Protein AF-A0A482TGQ6-F1 (afdb_monomer_lite)

Secondary structure (DSSP, 8-state):
-PPPPEEEEE--TTTTHHHHHHHHTTT-EEEEESSHHHHHHHTTSS--SEEEE--EEE-TTS-EEE--

Radius of gyration: 13.21 Å; chains: 1; bounding box: 28×24×42 Å

Organism: Haloarcula hispanica (NCBI:txid51589)

pLDDT: mean 77.7, std 12.78, range [35.12, 91.38]

Sequence (68 aa):
MKSQPTVLFVRSPSQDRAAISMLRDSDLTVHEFDGVRDLECALGDYDTDCVVTNCEVENPDGTQYLGG

Structure (mmCIF, N/CA/C/O backbone):
data_AF-A0A482TGQ6-F1
#
_entry.id   AF-A0A482TGQ6-F1
#
loop_
_atom_site.group_PDB
_atom_site.id
_atom_site.type_symbol
_atom_site.label_atom_id
_atom_site.label_alt_id
_atom_site.label_comp_id
_atom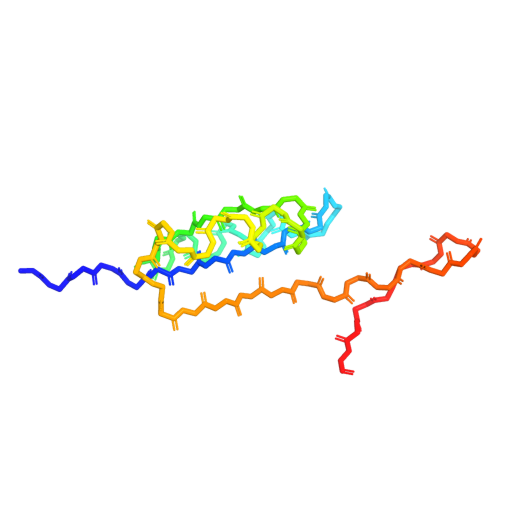_site.label_asym_id
_atom_site.label_entity_id
_atom_site.label_seq_id
_atom_site.pdbx_PDB_ins_code
_atom_site.Cartn_x
_atom_site.Cartn_y
_atom_site.Cartn_z
_atom_site.occupancy
_atom_site.B_iso_or_equiv
_atom_site.auth_seq_id
_atom_site.auth_comp_id
_atom_site.auth_asym_id
_atom_site.auth_atom_id
_atom_site.pdbx_PDB_model_num
ATOM 1 N N . MET A 1 1 ? -14.909 2.023 21.025 1.00 50.56 1 MET A N 1
ATOM 2 C CA . MET A 1 1 ? -13.939 2.829 20.251 1.00 50.56 1 MET A CA 1
ATOM 3 C C . MET A 1 1 ? -14.159 2.502 18.787 1.00 50.56 1 MET A C 1
ATOM 5 O O . MET A 1 1 ? -14.370 1.332 18.497 1.00 50.56 1 MET A O 1
ATOM 9 N N . LYS A 1 2 ? -14.202 3.497 17.892 1.00 59.16 2 LYS A N 1
ATOM 10 C CA . LYS A 1 2 ? -14.126 3.212 16.452 1.00 59.16 2 LYS A CA 1
ATOM 11 C C . LYS A 1 2 ? -12.703 2.735 16.160 1.00 59.16 2 LYS A C 1
ATOM 13 O O . LYS A 1 2 ? -11.770 3.347 16.675 1.00 59.16 2 LYS A O 1
ATOM 18 N N . SER A 1 3 ? -12.564 1.641 15.414 1.00 78.06 3 SER A N 1
ATOM 19 C CA . SER A 1 3 ? -11.262 1.239 14.879 1.00 78.06 3 SER A CA 1
ATOM 20 C C . SER A 1 3 ? -10.740 2.351 13.969 1.00 78.06 3 SER A C 1
ATOM 22 O O . SER A 1 3 ? -11.544 3.037 13.329 1.00 78.06 3 SER A O 1
ATOM 24 N N . GLN A 1 4 ? -9.424 2.568 13.959 1.00 84.75 4 GLN A N 1
ATOM 25 C CA . GLN A 1 4 ? -8.808 3.444 12.965 1.00 84.75 4 GLN A CA 1
ATOM 26 C C . GLN A 1 4 ? -9.045 2.848 11.569 1.00 84.75 4 GLN A C 1
ATOM 28 O O . GLN A 1 4 ? -9.053 1.619 11.459 1.00 84.75 4 GLN A O 1
ATOM 33 N N . PRO A 1 5 ? -9.249 3.676 10.530 1.00 89.8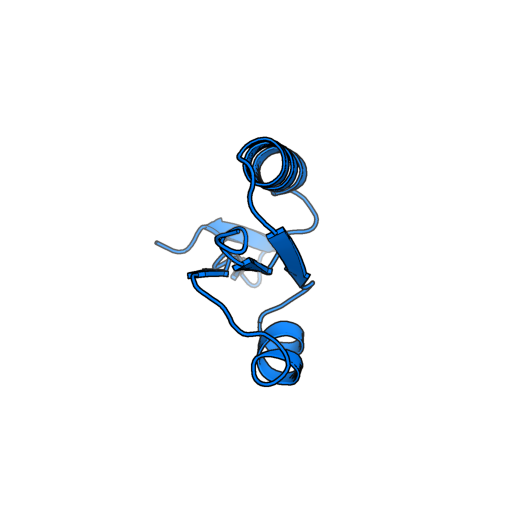1 5 PRO A N 1
ATOM 34 C CA . PRO A 1 5 ? -9.402 3.169 9.177 1.00 89.81 5 PRO A CA 1
ATOM 35 C C . PRO A 1 5 ? -8.150 2.414 8.723 1.00 89.81 5 PRO A C 1
ATOM 37 O O . PRO A 1 5 ? -7.024 2.859 8.984 1.00 89.81 5 PRO A O 1
ATOM 40 N N . THR A 1 6 ? -8.351 1.301 8.026 1.00 91.25 6 THR A N 1
ATOM 41 C CA . THR A 1 6 ? -7.275 0.459 7.495 1.00 91.25 6 THR A CA 1
ATOM 42 C C . THR A 1 6 ? -7.006 0.801 6.032 1.00 91.25 6 THR A C 1
ATOM 44 O O . THR A 1 6 ? -7.906 0.760 5.190 1.00 91.25 6 THR A O 1
ATOM 47 N N . VAL A 1 7 ? -5.745 1.100 5.723 1.00 91.06 7 VAL A N 1
ATOM 48 C CA . VAL A 1 7 ? -5.241 1.372 4.377 1.00 91.06 7 VAL A CA 1
ATOM 49 C C . VAL A 1 7 ? -4.230 0.301 3.984 1.00 91.06 7 VAL A C 1
ATOM 51 O O . VAL A 1 7 ? -3.212 0.123 4.656 1.00 91.06 7 VAL A O 1
ATOM 54 N N . LEU A 1 8 ? -4.481 -0.377 2.865 1.00 90.88 8 LEU A N 1
ATOM 55 C CA . LEU A 1 8 ? -3.487 -1.231 2.213 1.00 90.88 8 LEU A CA 1
ATOM 56 C C . LEU A 1 8 ? -2.770 -0.408 1.140 1.00 90.88 8 LEU A C 1
ATOM 58 O O . LEU A 1 8 ? -3.419 0.149 0.255 1.00 90.88 8 LEU A O 1
ATOM 62 N N . PHE A 1 9 ? -1.448 -0.308 1.226 1.00 89.38 9 PHE A N 1
ATOM 63 C CA . PHE A 1 9 ? -0.629 0.549 0.376 1.00 89.38 9 PHE A CA 1
ATOM 64 C C . PHE A 1 9 ? 0.415 -0.283 -0.373 1.00 89.38 9 PHE A C 1
ATOM 66 O O . PHE A 1 9 ? 1.305 -0.868 0.244 1.00 89.38 9 PHE A O 1
ATOM 73 N N . VAL A 1 10 ? 0.339 -0.323 -1.703 1.00 86.75 10 VAL A N 1
ATOM 74 C CA . VAL A 1 10 ? 1.399 -0.918 -2.533 1.00 86.75 10 VAL A CA 1
ATOM 75 C C . VAL A 1 10 ? 2.479 0.130 -2.753 1.00 86.75 10 VAL A C 1
ATOM 77 O O . VAL A 1 10 ? 2.221 1.146 -3.399 1.00 86.75 10 VAL A O 1
ATOM 80 N N . ARG A 1 11 ? 3.668 -0.107 -2.193 1.00 81.81 11 ARG A N 1
ATOM 81 C CA . ARG A 1 11 ? 4.771 0.854 -2.177 1.00 81.81 11 ARG A CA 1
ATOM 82 C C . ARG A 1 11 ? 5.679 0.724 -3.394 1.00 81.81 11 ARG A C 1
ATOM 84 O O . ARG A 1 11 ? 6.112 -0.365 -3.753 1.00 81.81 11 ARG A O 1
ATOM 91 N N . SER A 1 12 ? 6.070 1.871 -3.924 1.00 73.50 12 SER A N 1
ATOM 92 C CA . SER A 1 12 ? 7.284 2.055 -4.702 1.00 73.50 12 SER A CA 1
ATOM 93 C C . SER A 1 12 ? 8.499 2.071 -3.773 1.00 73.50 12 SER A C 1
ATOM 95 O O . SER A 1 12 ? 8.534 2.861 -2.818 1.00 73.50 12 SER A O 1
ATOM 97 N N . PRO A 1 13 ? 9.549 1.279 -4.051 1.00 67.88 13 PRO A N 1
ATOM 98 C CA . PRO A 1 13 ? 10.785 1.292 -3.273 1.00 67.88 13 PRO A CA 1
ATOM 99 C C . PRO A 1 13 ? 11.475 2.662 -3.224 1.00 67.88 13 PRO A C 1
ATOM 101 O O . PRO A 1 13 ? 12.246 2.922 -2.298 1.00 67.88 13 PRO A O 1
ATOM 104 N N . SER A 1 14 ? 11.234 3.526 -4.217 1.00 66.94 14 SER A N 1
ATOM 105 C CA . SER A 1 14 ? 12.009 4.754 -4.410 1.00 66.94 14 SER A CA 1
ATOM 106 C C . SER A 1 14 ? 11.280 6.043 -4.011 1.00 66.94 14 SER A C 1
ATOM 108 O O . SER A 1 14 ? 11.958 7.017 -3.679 1.00 66.94 14 SER A O 1
ATOM 110 N N . GLN A 1 15 ? 9.939 6.067 -3.977 1.00 68.06 15 GLN A N 1
ATOM 111 C CA . GLN A 1 15 ? 9.183 7.329 -3.860 1.00 68.06 15 GLN A CA 1
ATOM 112 C C . GLN A 1 15 ? 8.262 7.439 -2.635 1.00 68.06 15 GLN A C 1
ATOM 114 O O . GLN A 1 15 ? 8.007 8.546 -2.158 1.00 68.06 15 GLN A O 1
ATOM 119 N N . ASP A 1 16 ? 7.827 6.326 -2.040 1.00 74.94 16 ASP A N 1
ATOM 120 C CA . ASP A 1 16 ? 6.634 6.375 -1.175 1.00 74.94 16 ASP A CA 1
ATOM 121 C C . ASP A 1 16 ? 6.907 6.533 0.319 1.00 74.94 16 ASP A C 1
ATOM 123 O O . ASP A 1 16 ? 5.984 6.667 1.124 1.00 74.94 16 ASP A O 1
ATOM 127 N N . ARG A 1 17 ? 8.177 6.594 0.727 1.00 78.25 17 ARG A N 1
ATOM 128 C CA . ARG A 1 17 ? 8.542 6.643 2.150 1.00 78.25 17 ARG A CA 1
ATOM 129 C C . ARG A 1 17 ? 7.957 7.864 2.876 1.00 78.25 17 ARG A C 1
ATOM 131 O O . ARG A 1 17 ? 7.558 7.752 4.033 1.00 78.25 17 ARG A O 1
ATOM 138 N N . ALA A 1 18 ? 7.889 9.015 2.204 1.00 81.88 18 ALA A N 1
ATOM 139 C CA . ALA A 1 18 ? 7.295 10.231 2.761 1.00 81.88 18 ALA A CA 1
ATOM 140 C C . ALA A 1 18 ? 5.758 10.155 2.822 1.00 81.88 18 ALA A C 1
ATOM 142 O O . ALA A 1 18 ? 5.171 10.537 3.834 1.00 81.88 18 ALA A O 1
ATOM 143 N N . ALA A 1 19 ? 5.116 9.613 1.782 1.00 82.31 19 ALA A N 1
ATOM 144 C CA . ALA A 1 19 ? 3.665 9.437 1.734 1.00 82.31 19 ALA A CA 1
ATOM 145 C C . ALA A 1 19 ? 3.178 8.472 2.827 1.00 82.31 19 ALA A C 1
ATOM 147 O O . ALA A 1 19 ? 2.233 8.774 3.553 1.00 82.31 19 ALA A O 1
ATOM 148 N N . ILE A 1 20 ? 3.882 7.354 3.020 1.00 83.69 20 ILE A N 1
ATOM 149 C CA . ILE A 1 20 ? 3.570 6.365 4.060 1.00 83.69 20 ILE A CA 1
ATOM 150 C C . ILE A 1 20 ? 3.735 6.963 5.463 1.00 83.69 20 ILE A C 1
ATOM 152 O O . ILE A 1 20 ? 2.903 6.714 6.334 1.00 83.69 20 ILE A O 1
ATOM 156 N N . SER A 1 21 ? 4.774 7.778 5.690 1.00 84.62 21 SER A N 1
ATOM 157 C CA . SER A 1 21 ? 4.945 8.492 6.965 1.00 84.62 21 SER A CA 1
ATOM 158 C C . SER A 1 21 ? 3.757 9.413 7.247 1.00 84.62 21 SER A C 1
ATOM 160 O O . SER A 1 21 ? 3.185 9.351 8.329 1.00 84.62 21 SER A O 1
ATOM 162 N N . MET A 1 22 ? 3.334 10.202 6.255 1.00 87.50 22 MET A N 1
ATOM 163 C CA . MET A 1 22 ? 2.184 11.100 6.387 1.00 87.50 22 MET A CA 1
ATOM 164 C C . MET A 1 22 ? 0.881 10.342 6.694 1.00 87.50 22 MET A C 1
ATOM 166 O O . MET A 1 22 ? 0.092 10.790 7.527 1.00 87.50 22 MET A O 1
ATOM 170 N N . LEU A 1 23 ? 0.645 9.197 6.043 1.00 86.38 23 LEU A N 1
ATOM 171 C CA . LEU A 1 23 ? -0.543 8.375 6.301 1.00 86.38 23 LEU A CA 1
ATOM 172 C C . LEU A 1 23 ? -0.552 7.832 7.735 1.00 86.38 23 LEU A C 1
ATOM 174 O O . LEU A 1 23 ? -1.583 7.885 8.400 1.00 86.38 23 LEU A O 1
ATOM 178 N N . ARG A 1 24 ? 0.599 7.368 8.235 1.00 86.62 24 ARG A N 1
ATOM 179 C CA . ARG A 1 24 ? 0.741 6.887 9.619 1.00 86.62 24 ARG A CA 1
ATOM 180 C C . ARG A 1 24 ? 0.502 7.981 10.655 1.00 86.62 24 ARG A C 1
ATOM 182 O O . ARG A 1 24 ? -0.116 7.712 11.680 1.00 86.62 24 ARG A O 1
ATOM 189 N N . ASP A 1 25 ? 0.931 9.206 10.367 1.00 91.31 25 ASP A N 1
ATOM 190 C CA . ASP A 1 25 ? 0.712 10.361 11.245 1.00 91.31 25 ASP A CA 1
ATOM 191 C C . ASP A 1 25 ? -0.761 10.825 11.265 1.00 91.31 25 ASP A C 1
ATOM 193 O O . ASP A 1 25 ? -1.146 11.630 12.111 1.00 91.31 25 ASP A O 1
ATOM 197 N N . SER A 1 26 ? -1.600 10.316 10.353 1.00 87.12 26 SER A N 1
ATOM 198 C CA . SER A 1 26 ? -3.006 10.713 10.181 1.00 87.12 26 SER A CA 1
ATOM 199 C C . SER A 1 26 ? -4.009 9.801 10.908 1.00 87.12 26 SER A C 1
ATOM 201 O O . SER A 1 26 ? -5.172 9.740 10.512 1.00 87.12 26 SER A O 1
ATOM 203 N N . ASP A 1 27 ? -3.579 9.087 11.954 1.00 88.50 27 ASP A N 1
ATOM 204 C CA . ASP A 1 27 ? -4.400 8.114 12.701 1.00 88.50 27 ASP A CA 1
ATOM 205 C C . ASP A 1 27 ? -4.990 6.991 11.816 1.00 88.50 27 ASP A C 1
ATOM 207 O O . ASP A 1 27 ? -6.117 6.531 12.022 1.00 88.50 27 ASP A O 1
ATOM 211 N N . LEU A 1 28 ? -4.220 6.533 10.822 1.00 90.19 28 LEU A N 1
ATOM 212 C CA . LEU A 1 28 ? -4.571 5.413 9.944 1.00 90.19 28 LEU A CA 1
ATOM 213 C C . LEU A 1 28 ? -3.734 4.175 10.274 1.00 90.19 28 LEU A C 1
ATOM 215 O O . LEU A 1 28 ? -2.530 4.264 10.529 1.00 90.19 28 LEU A O 1
ATOM 219 N N . THR A 1 29 ? -4.350 2.999 10.177 1.00 91.38 29 THR A N 1
ATOM 220 C CA . THR A 1 29 ? -3.605 1.735 10.159 1.00 91.38 29 THR A CA 1
ATOM 221 C C . THR A 1 29 ? -3.133 1.477 8.732 1.00 91.38 29 THR A C 1
ATOM 223 O O . THR A 1 29 ? -3.954 1.294 7.842 1.00 91.38 29 THR A O 1
ATOM 226 N N . VAL A 1 30 ? -1.817 1.482 8.496 1.00 90.69 30 VAL A N 1
ATOM 227 C CA . VAL A 1 30 ? -1.234 1.325 7.150 1.00 90.69 30 VAL A CA 1
ATOM 228 C C . VAL A 1 30 ? -0.470 0.006 7.042 1.00 90.69 30 VAL A C 1
ATOM 230 O O . VAL A 1 30 ? 0.512 -0.197 7.766 1.00 90.69 30 VAL A O 1
ATOM 233 N N . HIS A 1 31 ? -0.877 -0.849 6.103 1.00 90.62 31 HIS A N 1
ATOM 234 C CA . HIS A 1 31 ? -0.160 -2.066 5.714 1.00 90.62 31 HIS A CA 1
ATOM 235 C C . HIS A 1 31 ? 0.516 -1.866 4.359 1.00 90.62 31 HIS A C 1
ATOM 237 O O . HIS A 1 31 ? -0.129 -1.465 3.395 1.00 90.62 31 HIS A O 1
ATOM 243 N N . GLU A 1 32 ? 1.818 -2.127 4.297 1.00 89.31 32 GLU A N 1
ATOM 244 C CA . GLU A 1 32 ? 2.641 -1.916 3.104 1.00 89.31 32 GLU A CA 1
ATOM 245 C C . GLU A 1 32 ? 2.858 -3.235 2.350 1.00 89.31 32 GLU A C 1
ATOM 247 O O . GLU A 1 32 ? 3.131 -4.260 2.975 1.00 89.31 32 GLU A O 1
ATOM 252 N N . PHE A 1 33 ? 2.804 -3.187 1.019 1.00 86.81 33 PHE A N 1
ATOM 253 C CA . PHE A 1 33 ? 3.051 -4.324 0.127 1.00 86.81 33 PHE A CA 1
ATOM 254 C C . PHE A 1 33 ? 4.032 -3.935 -0.977 1.00 86.81 33 PHE A C 1
ATOM 256 O O . PHE A 1 33 ? 3.945 -2.830 -1.506 1.00 86.81 33 PHE A O 1
ATOM 263 N N . ASP A 1 34 ? 4.930 -4.842 -1.361 1.00 81.69 34 ASP A N 1
ATOM 264 C CA . ASP A 1 34 ? 5.968 -4.576 -2.373 1.00 81.69 34 ASP A CA 1
ATOM 265 C C . ASP A 1 34 ? 5.435 -4.620 -3.811 1.00 81.69 34 ASP A C 1
ATOM 267 O O . ASP A 1 34 ? 6.097 -4.173 -4.744 1.00 81.69 34 ASP A O 1
ATOM 271 N N . GLY A 1 35 ? 4.222 -5.135 -4.000 1.00 79.56 35 GLY A N 1
ATOM 272 C CA . GLY A 1 35 ? 3.569 -5.186 -5.296 1.00 79.56 35 GLY A CA 1
ATOM 273 C C . GLY A 1 35 ? 2.105 -5.591 -5.194 1.00 79.56 35 GLY A C 1
ATOM 274 O O . 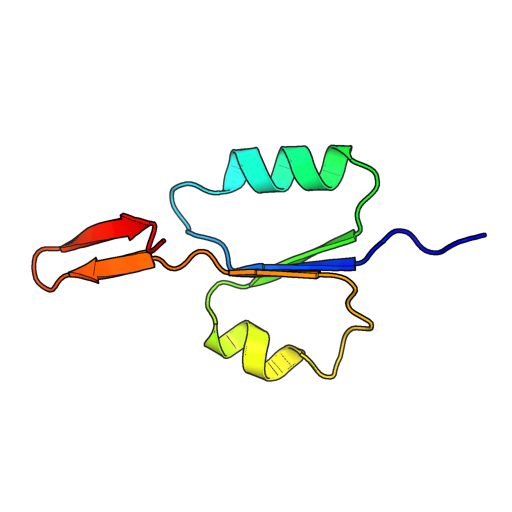GLY A 1 35 ? 1.637 -6.099 -4.173 1.00 79.56 35 GLY A O 1
ATOM 275 N N . VAL A 1 36 ? 1.383 -5.413 -6.303 1.00 81.56 36 VAL A N 1
ATOM 276 C CA . VAL A 1 36 ? -0.034 -5.801 -6.416 1.00 81.56 36 VAL A CA 1
ATOM 2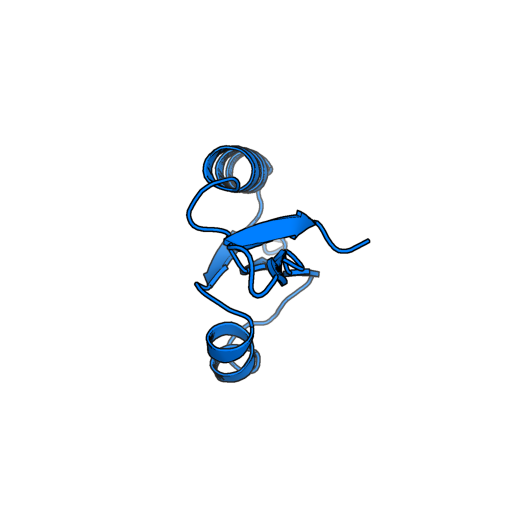77 C C . VAL A 1 36 ? -0.222 -7.293 -6.140 1.00 81.56 36 VAL A C 1
ATOM 279 O O . VAL A 1 36 ? -1.224 -7.686 -5.559 1.00 81.56 36 VAL A O 1
ATOM 282 N N . ARG A 1 37 ? 0.764 -8.129 -6.481 1.00 80.62 37 ARG A N 1
ATOM 283 C CA . ARG A 1 37 ? 0.701 -9.575 -6.250 1.00 80.62 37 ARG A CA 1
ATOM 284 C C . ARG A 1 37 ? 0.667 -9.950 -4.768 1.00 80.62 37 ARG A C 1
ATOM 286 O O . ARG A 1 37 ? -0.080 -10.849 -4.393 1.00 80.62 37 ARG A O 1
ATOM 293 N N . ASP A 1 38 ? 1.449 -9.267 -3.939 1.00 83.62 38 ASP A N 1
ATOM 294 C CA . ASP A 1 38 ? 1.482 -9.528 -2.497 1.00 83.62 38 ASP A CA 1
ATOM 295 C C . ASP A 1 38 ? 0.194 -9.031 -1.837 1.00 83.62 38 ASP A C 1
ATOM 297 O O . ASP A 1 38 ? -0.372 -9.707 -0.979 1.00 83.62 38 ASP A O 1
ATOM 301 N N . LEU A 1 39 ? -0.318 -7.894 -2.317 1.00 86.69 39 LEU A N 1
ATOM 302 C CA . LEU A 1 39 ? -1.626 -7.371 -1.939 1.00 86.69 39 LEU A CA 1
ATOM 303 C C . LEU A 1 39 ? -2.756 -8.354 -2.300 1.00 86.69 39 LEU A C 1
ATOM 305 O O . LEU A 1 39 ? -3.597 -8.643 -1.454 1.00 86.69 39 LEU A O 1
ATOM 309 N N . GLU A 1 40 ? -2.773 -8.898 -3.522 1.00 84.81 40 GLU A N 1
ATOM 310 C CA . GLU A 1 40 ? -3.760 -9.900 -3.960 1.00 84.81 40 GLU A CA 1
ATOM 311 C C . GLU A 1 40 ? -3.782 -11.118 -3.031 1.00 84.81 40 GLU A C 1
ATOM 313 O O . GLU A 1 40 ? -4.855 -11.618 -2.696 1.00 84.81 40 GLU A O 1
ATOM 318 N N . CYS A 1 41 ? -2.606 -11.586 -2.600 1.00 84.50 41 CYS A N 1
ATOM 319 C CA . CYS A 1 41 ? -2.497 -12.737 -1.707 1.00 84.50 41 CYS A CA 1
ATOM 320 C C . CYS A 1 41 ? -3.076 -12.464 -0.314 1.00 84.50 41 CYS A C 1
ATOM 322 O O . CYS A 1 41 ? -3.560 -13.399 0.319 1.00 84.50 41 CYS A O 1
ATOM 324 N N . ALA A 1 42 ? -3.033 -11.214 0.151 1.00 85.19 42 ALA A N 1
ATOM 325 C CA . ALA A 1 42 ? -3.386 -10.842 1.517 1.00 85.19 42 ALA A CA 1
ATOM 326 C C . ALA A 1 42 ? -4.731 -10.101 1.639 1.00 85.19 42 ALA A C 1
ATOM 328 O O . ALA A 1 42 ? -5.177 -9.810 2.745 1.00 85.19 42 ALA A O 1
ATOM 329 N N . LEU A 1 43 ? -5.408 -9.794 0.527 1.00 82.81 43 LEU A N 1
ATOM 330 C CA . LEU A 1 43 ? -6.626 -8.969 0.506 1.00 82.81 43 LEU A CA 1
ATOM 331 C C . LEU A 1 43 ? -7.776 -9.540 1.356 1.00 82.81 43 LEU A C 1
ATOM 333 O O . LEU A 1 43 ? -8.642 -8.796 1.803 1.00 82.81 43 LEU A O 1
ATOM 337 N N . GLY A 1 44 ? -7.786 -10.859 1.576 1.00 82.81 44 GLY A N 1
ATOM 338 C CA . GLY A 1 44 ? -8.761 -11.548 2.426 1.00 82.81 44 GLY A CA 1
ATOM 339 C C . GLY A 1 44 ? -8.442 -11.525 3.924 1.00 82.81 44 GLY A C 1
ATOM 340 O O . GLY A 1 44 ? -9.304 -11.892 4.721 1.00 82.81 44 GLY A O 1
ATOM 341 N N . ASP A 1 45 ? -7.241 -11.091 4.309 1.00 87.56 45 ASP A N 1
ATOM 342 C CA . ASP A 1 45 ? -6.768 -11.108 5.698 1.00 87.56 45 ASP A CA 1
ATOM 343 C C . ASP A 1 45 ? -7.064 -9.796 6.444 1.00 87.56 45 ASP A C 1
ATOM 345 O O . ASP A 1 45 ? -6.926 -9.733 7.668 1.00 87.56 45 ASP A O 1
ATOM 349 N N . TYR A 1 46 ? -7.492 -8.750 5.727 1.00 84.25 46 TYR A N 1
ATOM 350 C CA . TYR A 1 46 ? -7.700 -7.409 6.273 1.00 84.25 46 TYR A CA 1
ATOM 351 C C . TYR A 1 46 ? -9.127 -6.907 6.053 1.00 84.25 46 TYR A C 1
ATOM 353 O O . TYR A 1 46 ? -9.616 -6.860 4.926 1.00 84.25 46 TYR A O 1
ATOM 361 N N . ASP A 1 47 ? -9.753 -6.414 7.124 1.00 82.81 47 ASP A N 1
ATOM 362 C CA . ASP A 1 47 ? -10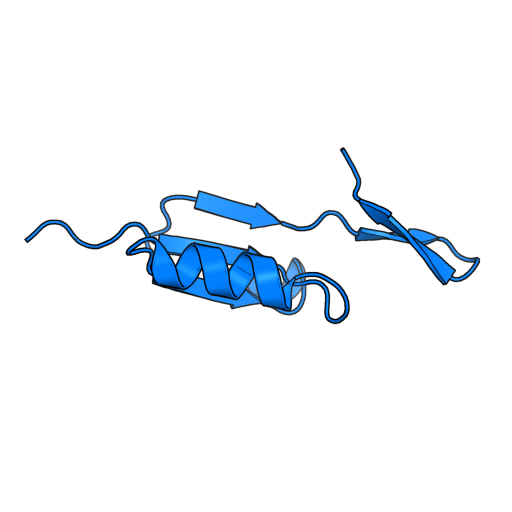.946 -5.568 7.025 1.00 82.81 47 ASP A CA 1
ATOM 363 C C . ASP A 1 47 ? -10.499 -4.158 6.604 1.00 82.81 47 ASP A C 1
ATOM 365 O O . ASP A 1 47 ? -9.993 -3.374 7.412 1.00 82.81 47 ASP A O 1
ATOM 369 N N . THR A 1 48 ? -10.545 -3.909 5.294 1.00 83.94 48 THR A N 1
ATOM 370 C CA . THR A 1 48 ? -9.910 -2.758 4.637 1.00 83.94 48 THR A CA 1
ATOM 371 C C . THR A 1 48 ? -10.931 -1.697 4.253 1.00 83.94 48 THR A C 1
ATOM 373 O O . THR A 1 48 ? -11.911 -1.997 3.574 1.00 83.94 48 THR A O 1
ATOM 376 N N . ASP A 1 49 ? -10.642 -0.437 4.585 1.00 85.38 49 ASP A N 1
ATOM 377 C CA . ASP A 1 49 ? -11.460 0.712 4.182 1.00 85.38 49 ASP A CA 1
ATOM 378 C C . ASP A 1 49 ? -10.990 1.331 2.856 1.00 85.38 49 ASP A C 1
ATOM 380 O O . ASP A 1 49 ? -11.787 1.917 2.121 1.00 85.38 49 ASP A O 1
ATOM 384 N N . CYS A 1 50 ? -9.690 1.236 2.544 1.00 86.19 50 CYS A N 1
ATOM 385 C CA . CYS A 1 50 ? -9.095 1.823 1.345 1.00 86.19 50 CYS A CA 1
ATOM 386 C C . CYS A 1 50 ? -7.880 1.029 0.842 1.00 86.19 50 CYS A C 1
ATOM 388 O O . CYS A 1 50 ? -7.033 0.593 1.624 1.00 86.19 50 CYS A O 1
ATOM 390 N N . VAL A 1 51 ? -7.762 0.906 -0.480 1.00 83.44 51 VAL A N 1
ATOM 391 C CA . VAL A 1 51 ? -6.578 0.363 -1.152 1.00 83.44 51 VAL A CA 1
ATOM 392 C C . VAL A 1 51 ? -5.942 1.471 -1.979 1.00 83.44 51 VAL A C 1
ATOM 394 O O . VAL A 1 51 ? -6.597 2.075 -2.828 1.00 83.44 51 VAL A O 1
ATOM 397 N N . VAL A 1 52 ? -4.657 1.717 -1.743 1.00 81.38 52 VAL A N 1
ATOM 398 C CA . VAL A 1 52 ? -3.836 2.645 -2.518 1.00 81.38 52 VAL A CA 1
ATOM 399 C C . VAL A 1 52 ? -2.788 1.830 -3.257 1.00 81.38 52 VAL A C 1
ATOM 401 O O . VAL A 1 52 ? -1.890 1.247 -2.653 1.00 81.38 52 VAL A O 1
ATOM 404 N N . THR A 1 53 ? -2.906 1.776 -4.577 1.00 75.12 53 THR A N 1
ATOM 405 C CA . THR A 1 53 ? -1.898 1.153 -5.431 1.00 75.12 53 THR A CA 1
ATOM 406 C C . THR A 1 53 ? -1.147 2.229 -6.178 1.00 75.12 53 THR A C 1
ATOM 408 O O . THR A 1 53 ? -1.761 2.997 -6.921 1.00 75.12 53 THR A O 1
ATOM 411 N N . ASN A 1 54 ? 0.173 2.265 -6.024 1.00 70.25 54 ASN A N 1
ATOM 412 C CA . ASN A 1 54 ? 0.983 3.058 -6.923 1.00 70.25 54 ASN A CA 1
ATOM 413 C C . ASN A 1 54 ? 1.067 2.317 -8.266 1.00 70.25 54 ASN A C 1
ATOM 415 O O . ASN A 1 54 ? 1.620 1.220 -8.348 1.00 70.25 54 ASN A O 1
ATOM 419 N N . CYS A 1 55 ? 0.444 2.866 -9.307 1.00 61.72 55 CYS A N 1
ATOM 420 C CA . CYS A 1 55 ? 0.485 2.296 -10.652 1.00 61.72 55 CYS A CA 1
ATOM 421 C C . CYS A 1 55 ? 1.809 2.677 -11.315 1.00 61.72 55 CYS A C 1
ATOM 423 O O . CYS A 1 55 ? 1.831 3.493 -12.234 1.00 61.72 55 CYS A O 1
ATOM 425 N N . GLU A 1 56 ? 2.920 2.130 -10.831 1.00 63.22 56 GLU A N 1
ATOM 426 C CA . GLU A 1 56 ? 4.196 2.292 -11.516 1.00 63.22 56 GLU A CA 1
ATOM 427 C C . GLU A 1 56 ? 4.210 1.402 -12.757 1.00 63.22 56 GLU A C 1
ATOM 429 O O . GLU A 1 56 ? 4.238 0.174 -12.673 1.00 63.22 56 GLU A O 1
ATOM 434 N N . VAL A 1 57 ? 4.171 2.031 -13.929 1.00 58.31 57 VAL A N 1
ATOM 435 C CA . VAL A 1 57 ? 4.463 1.340 -15.184 1.00 58.31 57 VAL A CA 1
ATOM 436 C C . VAL A 1 57 ? 5.946 1.527 -15.453 1.00 58.31 57 VAL A C 1
ATOM 438 O O . VAL A 1 57 ? 6.381 2.629 -15.794 1.00 58.31 57 VAL A O 1
ATOM 441 N N . GLU A 1 58 ? 6.721 0.460 -15.270 1.00 60.16 58 GLU A N 1
ATOM 442 C CA . GLU A 1 58 ? 8.104 0.41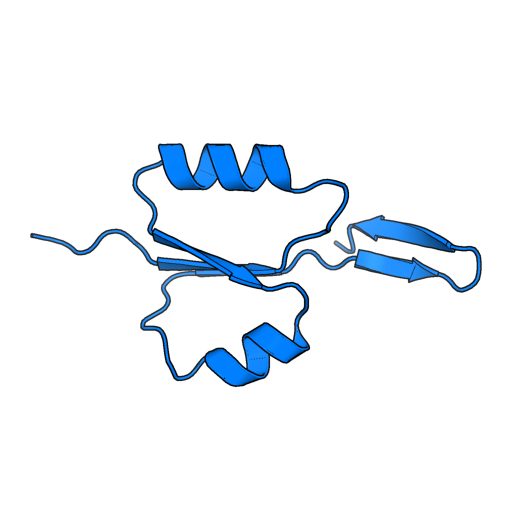2 -15.733 1.00 60.16 58 GLU A CA 1
ATOM 443 C C . GLU A 1 58 ? 8.113 0.097 -17.229 1.00 60.16 58 GLU A C 1
ATOM 445 O O . GLU A 1 58 ? 7.661 -0.959 -17.681 1.00 60.16 58 GLU A O 1
ATOM 450 N N . ASN A 1 59 ? 8.605 1.046 -18.015 1.00 62.19 59 ASN A N 1
ATOM 451 C CA . ASN A 1 59 ? 8.811 0.851 -19.437 1.00 62.19 59 ASN A CA 1
ATOM 452 C C . ASN A 1 59 ? 10.042 -0.034 -19.691 1.00 62.19 59 ASN A C 1
ATOM 454 O O . ASN A 1 59 ? 10.965 -0.069 -18.879 1.00 62.19 59 ASN A O 1
ATOM 458 N N . PRO A 1 60 ? 10.136 -0.679 -20.869 1.00 71.00 60 PRO A N 1
ATOM 459 C CA . PRO A 1 60 ? 11.318 -1.454 -21.259 1.00 71.00 60 PRO A CA 1
ATOM 460 C C . PRO A 1 60 ? 12.637 -0.661 -21.264 1.00 71.00 60 PRO A C 1
ATOM 462 O O . PRO A 1 60 ? 13.708 -1.258 -21.305 1.00 71.00 60 PRO A O 1
ATOM 465 N N . ASP A 1 61 ? 12.564 0.673 -21.265 1.00 77.88 61 ASP A N 1
ATOM 466 C CA . ASP A 1 61 ? 13.708 1.584 -21.189 1.00 77.88 61 ASP A CA 1
ATOM 467 C C . ASP A 1 61 ? 14.105 1.963 -19.748 1.00 77.88 61 ASP A C 1
ATOM 469 O O . ASP A 1 61 ? 15.025 2.759 -19.556 1.00 77.88 61 ASP A O 1
ATOM 473 N N . GLY A 1 62 ? 13.442 1.383 -18.742 1.00 65.81 62 GLY A N 1
ATOM 474 C CA . GLY A 1 62 ? 13.683 1.633 -17.322 1.00 65.81 62 GLY A CA 1
ATOM 475 C C . GLY A 1 62 ? 13.018 2.902 -16.784 1.00 65.81 62 GLY A C 1
ATOM 476 O O . GLY A 1 62 ? 13.249 3.268 -15.632 1.00 65.81 62 GLY A O 1
ATOM 477 N N . THR A 1 63 ? 12.203 3.596 -17.583 1.00 62.53 63 THR A N 1
ATOM 478 C CA . THR A 1 63 ? 11.464 4.773 -17.111 1.00 62.53 63 THR A CA 1
ATOM 479 C C . THR A 1 63 ? 10.222 4.348 -16.339 1.00 62.53 63 THR A C 1
ATOM 481 O O . THR A 1 63 ? 9.451 3.517 -16.816 1.00 62.53 63 THR A O 1
ATOM 484 N N . GLN A 1 64 ? 9.999 4.956 -15.174 1.00 57.94 64 GLN A N 1
ATOM 485 C CA . GLN A 1 64 ? 8.821 4.725 -14.340 1.00 57.94 64 GLN A CA 1
ATOM 486 C C . GLN A 1 64 ? 7.903 5.947 -14.374 1.00 57.94 64 GLN A C 1
ATOM 488 O O . GLN A 1 64 ? 8.351 7.079 -14.174 1.00 57.94 64 GLN A O 1
ATOM 493 N N . TYR A 1 65 ? 6.615 5.717 -14.620 1.00 53.72 65 TYR A N 1
ATOM 494 C CA . TYR A 1 65 ? 5.586 6.751 -14.554 1.00 53.72 65 TYR A CA 1
ATOM 495 C C . TYR A 1 65 ? 4.500 6.362 -13.558 1.00 53.72 65 TYR A C 1
ATOM 497 O O . TYR A 1 65 ? 4.103 5.200 -13.495 1.00 53.72 65 TYR A O 1
ATOM 505 N N . LEU A 1 66 ? 3.992 7.364 -12.835 1.00 52.47 66 LEU A N 1
ATOM 506 C CA . LEU A 1 66 ? 2.755 7.256 -12.071 1.00 52.47 66 LEU A CA 1
ATOM 507 C C . LEU A 1 66 ? 1.597 7.188 -13.075 1.00 52.47 66 LEU A C 1
ATOM 509 O O . LEU A 1 66 ? 1.262 8.191 -13.710 1.00 52.47 66 LEU A O 1
ATOM 513 N N . GLY A 1 67 ? 1.036 5.998 -13.275 1.00 45.53 67 GLY A N 1
ATOM 514 C CA . GLY A 1 67 ? -0.154 5.801 -14.094 1.00 45.53 67 GLY A CA 1
ATOM 515 C C . GLY A 1 67 ? -1.365 6.459 -13.434 1.00 45.53 67 GLY A C 1
ATOM 516 O O . GLY A 1 67 ? -1.762 6.051 -12.343 1.00 45.53 67 GLY A O 1
ATOM 517 N N . GLY A 1 68 ? -1.918 7.481 -14.092 1.00 35.12 68 GLY A N 1
ATOM 518 C CA . GLY A 1 68 ? -3.197 8.116 -13.759 1.00 35.12 68 GLY A CA 1
ATOM 519 C C . GLY A 1 68 ? -4.323 7.650 -14.668 1.00 35.12 68 GLY A C 1
ATOM 520 O O . GLY A 1 68 ? -4.028 7.320 -15.840 1.00 35.12 68 GLY A O 1
#

Foldseek 3Di:
DDQAAEEEEEDDPPPCPVVQVVCVVVSYHYHYHPAVVRCVVCVVVDPHPYYHYQPWDQDPVRDTDRDD